Protein AF-A0A945CMH1-F1 (afdb_monomer_lite)

Sequence (160 aa):
MNIGMRMPVSRSTDMGKSWTYAASDFPPISGGQRLVLLRLREGPLLFVSFTDASVSEHPEGLNFLDADGREYRGYGLFAALSFDEGATWPLKKLITRGGTDQFTGGAWTGDFTMDRTHTEPKGYMAATQSPNGTIHLISSRLHYRFNLAWLQQPAPGSEE

Radius of gyration: 15.59 Å; chains: 1; bounding box: 34×54×39 Å

Structure (mmCIF, N/CA/C/O backbone):
data_AF-A0A945CMH1-F1
#
_entry.id   AF-A0A945CMH1-F1
#
loop_
_atom_site.group_PDB
_atom_site.id
_atom_site.type_symbol
_atom_site.label_atom_id
_atom_site.label_alt_id
_atom_site.label_comp_id
_atom_site.label_asym_id
_atom_site.label_entity_id
_atom_site.label_seq_id
_atom_site.pdbx_PDB_ins_code
_atom_site.Cartn_x
_atom_site.Cartn_y
_atom_site.Cartn_z
_atom_site.occupancy
_atom_site.B_iso_or_equiv
_atom_site.auth_seq_id
_atom_site.auth_comp_id
_atom_site.auth_asym_id
_atom_site.auth_atom_id
_atom_site.pdbx_PDB_model_num
ATOM 1 N N . MET A 1 1 ? 1.842 -10.230 -15.268 1.00 62.19 1 MET A N 1
ATOM 2 C CA . MET A 1 1 ? 0.618 -10.970 -15.649 1.00 62.19 1 MET A CA 1
ATOM 3 C C . MET A 1 1 ? -0.570 -10.083 -15.312 1.00 62.19 1 MET A C 1
ATOM 5 O O . MET A 1 1 ? -0.564 -9.510 -14.231 1.00 62.19 1 MET A O 1
ATOM 9 N N . ASN A 1 2 ? -1.521 -9.910 -16.228 1.00 84.06 2 ASN A N 1
ATOM 10 C CA . ASN A 1 2 ? -2.748 -9.137 -16.013 1.00 84.06 2 ASN A CA 1
ATOM 11 C C . ASN A 1 2 ? -3.935 -9.884 -16.640 1.00 84.06 2 ASN A C 1
ATOM 13 O O . ASN A 1 2 ? -3.726 -10.740 -17.500 1.00 84.06 2 ASN A O 1
ATOM 17 N N . ILE A 1 3 ? -5.152 -9.582 -16.194 1.00 87.06 3 ILE A N 1
ATOM 18 C CA . ILE A 1 3 ? -6.394 -10.063 -16.812 1.00 87.06 3 ILE A CA 1
ATOM 19 C C . ILE A 1 3 ? -7.140 -8.820 -17.280 1.00 87.06 3 ILE A C 1
ATOM 21 O O . ILE A 1 3 ? -7.604 -8.038 -16.454 1.00 87.06 3 ILE A O 1
ATOM 25 N N . GLY A 1 4 ? -7.185 -8.594 -18.595 1.00 88.50 4 GLY A N 1
ATOM 26 C CA . GLY A 1 4 ? -7.813 -7.400 -19.169 1.00 88.50 4 GLY A CA 1
ATOM 27 C C . GLY A 1 4 ? -7.203 -6.094 -18.650 1.00 88.50 4 GLY A C 1
ATOM 28 O O . GLY A 1 4 ? -7.942 -5.194 -18.269 1.00 88.50 4 GLY A O 1
ATOM 29 N N . MET A 1 5 ? -5.867 -6.016 -18.572 1.00 88.19 5 MET A N 1
ATOM 30 C CA . MET A 1 5 ? -5.116 -4.872 -18.023 1.00 88.19 5 MET A CA 1
ATOM 31 C C . MET A 1 5 ? -5.362 -4.587 -16.538 1.00 88.19 5 MET A C 1
ATOM 33 O O . MET A 1 5 ? -4.954 -3.542 -16.049 1.00 88.19 5 MET A O 1
ATOM 37 N N . ARG A 1 6 ? -5.965 -5.519 -15.795 1.00 92.19 6 ARG A N 1
ATOM 38 C CA . ARG A 1 6 ? -6.127 -5.416 -14.341 1.00 92.19 6 ARG A CA 1
ATOM 39 C C . ARG A 1 6 ? -5.273 -6.426 -13.602 1.00 92.19 6 ARG A C 1
ATOM 41 O O . ARG A 1 6 ? -4.880 -7.464 -14.149 1.00 92.19 6 ARG A O 1
ATOM 48 N N . MET A 1 7 ? -4.988 -6.128 -12.341 1.00 94.94 7 MET A N 1
ATOM 49 C CA . MET A 1 7 ? -4.273 -7.046 -11.472 1.00 94.94 7 MET A CA 1
ATOM 50 C C . MET A 1 7 ? -5.089 -8.334 -11.289 1.00 94.94 7 MET A C 1
ATOM 52 O O . MET A 1 7 ? -6.278 -8.259 -10.956 1.00 94.94 7 MET A O 1
ATOM 56 N N . PRO A 1 8 ? -4.482 -9.513 -11.511 1.00 95.06 8 PRO A N 1
ATOM 57 C CA . PRO A 1 8 ? -5.167 -10.780 -11.339 1.00 95.06 8 PRO A CA 1
ATOM 58 C C . PRO A 1 8 ? -5.361 -11.086 -9.854 1.00 95.06 8 PRO A C 1
ATOM 60 O O . PRO A 1 8 ? -4.431 -10.969 -9.056 1.00 95.06 8 PRO A O 1
ATOM 63 N N . VAL A 1 9 ? -6.548 -11.565 -9.506 1.00 94.31 9 VAL A N 1
ATOM 64 C CA . VAL A 1 9 ? -6.829 -12.222 -8.229 1.00 94.31 9 VAL A CA 1
ATOM 65 C C . VAL A 1 9 ? -6.940 -13.711 -8.489 1.00 94.31 9 VAL A C 1
ATOM 67 O O . VAL A 1 9 ? -7.651 -14.153 -9.390 1.00 94.31 9 VAL A O 1
ATOM 70 N N . SER A 1 10 ? -6.206 -14.478 -7.691 1.00 94.38 10 SER A N 1
ATOM 71 C CA . SER A 1 10 ? -6.265 -15.935 -7.685 1.00 94.38 10 SER A CA 1
ATOM 72 C C . SER A 1 10 ? -6.901 -16.365 -6.373 1.00 94.38 10 SER A C 1
ATOM 74 O O . SER A 1 10 ? -6.430 -15.973 -5.305 1.00 94.38 10 SER A O 1
ATOM 76 N N . ARG A 1 11 ? -7.961 -17.168 -6.441 1.00 94.62 11 ARG A N 1
ATOM 77 C CA . ARG A 1 11 ? -8.649 -17.705 -5.262 1.00 94.62 11 ARG A CA 1
ATOM 78 C C . ARG A 1 11 ? -8.596 -19.222 -5.270 1.00 94.62 11 ARG A C 1
ATOM 80 O O . ARG A 1 11 ? -8.884 -19.838 -6.290 1.00 94.62 11 ARG A O 1
ATOM 87 N N . SER A 1 12 ? -8.273 -19.798 -4.120 1.00 96.75 12 SER A N 1
ATOM 88 C CA . SER A 1 12 ? -8.348 -21.233 -3.873 1.00 96.75 12 SER A CA 1
ATOM 89 C C . SER A 1 12 ? -9.315 -21.506 -2.725 1.00 96.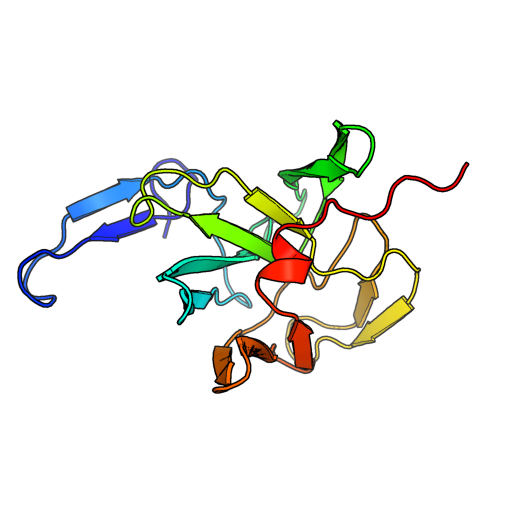75 12 SER A C 1
ATOM 91 O O . SER A 1 12 ? -9.360 -20.754 -1.749 1.00 96.75 12 SER A O 1
ATOM 93 N N . THR A 1 13 ? -10.085 -22.585 -2.843 1.00 96.38 13 THR A N 1
ATOM 94 C CA . THR A 1 13 ? -10.991 -23.089 -1.795 1.00 96.38 13 THR A CA 1
ATOM 95 C C . THR A 1 13 ? -10.555 -24.452 -1.256 1.00 96.38 13 THR A C 1
ATOM 97 O O . THR A 1 13 ? -11.270 -25.060 -0.466 1.00 96.38 13 THR A O 1
ATOM 100 N N . ASP A 1 14 ? -9.395 -24.950 -1.684 1.00 97.50 14 ASP A N 1
ATOM 101 C CA . ASP A 1 14 ? -8.895 -26.301 -1.408 1.00 97.50 14 ASP A CA 1
ATOM 102 C C . ASP A 1 14 ? -7.440 -26.295 -0.912 1.00 97.50 14 ASP A C 1
ATOM 104 O O . ASP A 1 14 ? -6.678 -27.236 -1.145 1.00 97.50 14 ASP A O 1
ATOM 108 N N . MET A 1 15 ? -7.069 -25.232 -0.188 1.00 95.88 15 MET A N 1
ATOM 109 C CA . MET A 1 15 ? -5.736 -25.025 0.394 1.00 95.88 15 MET A CA 1
ATOM 110 C C . MET A 1 15 ? -4.616 -24.941 -0.656 1.00 95.88 15 MET A C 1
ATOM 112 O O . MET A 1 15 ? -3.493 -25.383 -0.422 1.00 95.88 15 MET A O 1
ATOM 116 N N . GLY A 1 16 ? -4.917 -24.345 -1.810 1.00 97.06 16 GLY A N 1
ATOM 117 C CA . GLY A 1 16 ? -3.950 -24.026 -2.860 1.00 97.06 16 GLY A CA 1
ATOM 118 C C . GLY A 1 16 ? -3.729 -25.131 -3.891 1.00 97.06 16 GLY A C 1
ATOM 119 O O . GLY A 1 16 ? -2.784 -25.019 -4.672 1.00 97.06 16 GLY A O 1
ATOM 120 N N . LYS A 1 17 ? -4.567 -26.178 -3.918 1.00 97.75 17 LYS A N 1
ATOM 121 C CA . LYS A 1 17 ? -4.460 -27.263 -4.910 1.00 97.75 17 LYS A CA 1
ATOM 122 C C . LYS A 1 17 ? -5.005 -26.834 -6.270 1.00 97.75 17 LYS A C 1
ATOM 124 O O . LYS A 1 17 ? -4.407 -27.163 -7.291 1.00 97.75 17 LYS A O 1
ATOM 129 N N . SER A 1 18 ? -6.103 -26.085 -6.284 1.00 97.62 18 SER A N 1
ATOM 130 C CA . SER A 1 18 ? -6.693 -25.487 -7.478 1.00 97.62 18 SER A CA 1
ATOM 131 C C . SER A 1 18 ? -7.004 -24.007 -7.270 1.00 97.62 18 SER A C 1
ATOM 133 O O . SER A 1 18 ? -7.109 -23.517 -6.140 1.00 97.62 18 SER A O 1
ATOM 135 N N . TRP A 1 19 ? -7.107 -23.287 -8.388 1.00 97.75 19 TRP A N 1
ATOM 136 C CA . TRP A 1 19 ? -7.261 -21.839 -8.413 1.00 97.75 19 TRP A CA 1
ATOM 137 C C . TRP A 1 19 ? -8.279 -21.412 -9.466 1.00 97.75 19 TRP A C 1
ATOM 139 O O . TRP A 1 19 ? -8.264 -21.891 -10.599 1.00 97.75 19 TRP A O 1
ATOM 149 N N . THR A 1 20 ? -9.127 -20.460 -9.096 1.00 96.62 20 THR A N 1
ATOM 150 C CA . THR A 1 20 ? -9.935 -19.665 -10.025 1.00 96.62 20 THR A CA 1
ATOM 151 C C . THR A 1 20 ? -9.337 -18.272 -10.147 1.00 96.62 20 THR A C 1
ATOM 153 O O . THR A 1 20 ? -8.857 -17.723 -9.150 1.00 96.62 20 THR A O 1
ATOM 156 N N . TYR A 1 21 ? -9.408 -17.686 -11.338 1.00 95.38 21 TYR A N 1
ATOM 157 C CA . TYR A 1 21 ? -8.785 -16.403 -11.648 1.00 95.38 21 TYR A CA 1
ATOM 158 C C . TYR A 1 21 ? -9.830 -15.377 -12.073 1.00 95.38 21 TYR A C 1
ATOM 160 O O . TYR A 1 21 ? -10.735 -15.694 -12.843 1.00 95.38 21 TYR A O 1
ATOM 168 N N . ALA A 1 22 ? -9.678 -14.144 -11.602 1.00 95.06 22 ALA A N 1
ATOM 169 C CA . ALA A 1 22 ? -10.512 -13.016 -11.995 1.00 95.06 22 ALA A CA 1
ATOM 170 C C . ALA A 1 22 ? -9.687 -11.725 -12.044 1.00 95.06 22 ALA A C 1
ATOM 172 O O . ALA A 1 22 ? -8.626 -11.623 -11.427 1.00 95.06 22 ALA A O 1
ATOM 173 N N . ALA A 1 23 ? -10.180 -10.728 -12.775 1.00 95.31 23 ALA A N 1
ATOM 174 C CA . ALA A 1 23 ? -9.665 -9.369 -12.681 1.00 95.31 23 ALA A CA 1
ATOM 175 C C . ALA A 1 23 ? -10.120 -8.730 -11.357 1.00 95.31 23 ALA A C 1
ATOM 177 O O . ALA A 1 23 ? -11.293 -8.831 -11.006 1.00 95.31 23 ALA A O 1
ATOM 178 N N . SER A 1 24 ? -9.207 -8.069 -10.644 1.00 94.31 24 SER A N 1
ATOM 179 C CA . SER A 1 24 ? -9.556 -7.157 -9.541 1.00 94.31 24 SER A CA 1
ATOM 180 C C . SER A 1 24 ? -9.903 -5.760 -10.050 1.00 94.31 24 SER A C 1
ATOM 182 O O . SER A 1 24 ? -9.774 -5.488 -11.241 1.00 94.31 24 SER A O 1
ATOM 184 N N . ASP A 1 25 ? -10.248 -4.855 -9.135 1.00 92.00 25 ASP A N 1
ATOM 185 C CA . ASP A 1 25 ? -10.419 -3.425 -9.416 1.00 92.00 25 ASP A CA 1
ATOM 186 C C . ASP A 1 25 ? -9.092 -2.652 -9.503 1.00 92.00 25 ASP A C 1
ATOM 188 O O . ASP A 1 25 ? -9.095 -1.446 -9.749 1.00 92.00 25 ASP A O 1
ATOM 192 N N . PHE A 1 26 ? -7.953 -3.314 -9.276 1.00 95.94 26 PHE A N 1
ATOM 193 C CA . PHE A 1 26 ? -6.662 -2.646 -9.154 1.00 95.94 26 PHE A CA 1
ATOM 194 C C . PHE A 1 26 ? -5.827 -2.710 -10.437 1.00 95.94 26 PHE A C 1
ATOM 196 O O . PHE A 1 26 ? -5.866 -3.709 -11.167 1.00 95.94 26 PHE A O 1
ATOM 203 N N . PRO A 1 27 ? -5.014 -1.672 -10.689 1.00 95.06 27 PRO A N 1
ATOM 204 C CA . PRO A 1 27 ? -4.037 -1.673 -11.767 1.00 95.06 27 PRO A CA 1
ATOM 205 C C . PRO A 1 27 ? -2.965 -2.744 -11.516 1.00 95.06 27 PRO A C 1
ATOM 207 O O . PRO A 1 27 ? -2.672 -3.081 -10.365 1.00 95.06 27 PRO A O 1
ATOM 210 N N . PRO A 1 28 ? -2.375 -3.325 -12.572 1.00 94.44 28 PRO A N 1
ATOM 211 C CA . PRO A 1 28 ? -1.330 -4.322 -12.437 1.00 94.44 28 PRO A CA 1
ATOM 212 C C . PRO A 1 28 ? -0.034 -3.685 -11.925 1.00 94.44 28 PRO A C 1
ATOM 214 O O . PRO A 1 28 ? 0.229 -2.507 -12.137 1.00 94.44 28 PRO A O 1
ATOM 217 N N . ILE A 1 29 ? 0.816 -4.511 -11.320 1.00 94.75 29 ILE A N 1
ATOM 218 C CA . ILE A 1 29 ? 2.204 -4.158 -11.001 1.00 94.75 29 ILE A CA 1
ATOM 219 C C . ILE A 1 29 ? 3.170 -4.768 -12.026 1.00 94.75 29 ILE A C 1
ATOM 221 O O . ILE A 1 29 ? 2.837 -5.749 -12.705 1.00 94.75 29 ILE A O 1
ATOM 225 N N . SER A 1 30 ? 4.385 -4.226 -12.117 1.00 93.56 30 SER A N 1
ATOM 226 C CA . SER A 1 30 ? 5.457 -4.718 -12.999 1.00 93.56 30 SER A CA 1
ATOM 227 C C . SER A 1 30 ? 6.809 -4.860 -12.285 1.00 93.56 30 SER A C 1
ATOM 229 O O . SER A 1 30 ? 6.891 -4.870 -11.058 1.00 93.56 30 SER A O 1
ATOM 231 N N . GLY A 1 31 ? 7.896 -5.047 -13.043 1.00 92.50 31 GLY A N 1
ATOM 232 C CA . GLY A 1 31 ? 9.234 -5.254 -12.484 1.00 92.50 31 GLY A CA 1
ATOM 233 C C . GLY A 1 31 ? 9.664 -4.115 -11.553 1.00 92.50 31 GLY A C 1
ATOM 234 O O . GLY A 1 31 ? 9.495 -2.943 -11.869 1.00 92.50 31 GLY A O 1
ATOM 235 N N . GLY A 1 32 ? 10.219 -4.441 -10.387 1.00 92.88 32 GLY A N 1
ATOM 236 C CA . GLY A 1 32 ? 10.529 -3.427 -9.369 1.00 92.88 32 GLY A CA 1
ATOM 237 C C . GLY A 1 32 ? 9.406 -3.195 -8.355 1.00 92.88 32 GLY A C 1
ATOM 238 O O . GLY A 1 32 ? 9.602 -2.410 -7.435 1.00 92.88 32 GLY A O 1
ATOM 239 N N . GLN A 1 33 ? 8.258 -3.866 -8.490 1.00 96.44 33 GLN A N 1
ATOM 240 C CA . GLN A 1 33 ? 7.126 -3.745 -7.573 1.00 96.44 33 GLN A CA 1
ATOM 241 C C . GLN A 1 33 ? 6.743 -5.101 -6.978 1.00 96.44 33 GLN A C 1
ATOM 243 O O . GLN A 1 33 ? 6.678 -6.116 -7.672 1.00 96.44 33 GLN A O 1
ATOM 248 N N . ARG A 1 34 ? 6.433 -5.106 -5.682 1.00 96.69 34 ARG A N 1
ATOM 249 C CA . ARG A 1 34 ? 5.775 -6.219 -4.991 1.00 96.69 34 ARG A CA 1
ATOM 250 C C . ARG A 1 34 ? 4.745 -5.655 -4.027 1.00 96.69 34 ARG A C 1
ATOM 252 O O . ARG A 1 34 ? 5.099 -4.851 -3.175 1.00 96.69 34 ARG A O 1
ATOM 259 N N . LEU A 1 35 ? 3.507 -6.116 -4.160 1.00 97.62 35 LEU A N 1
ATOM 260 C CA . LEU A 1 35 ? 2.390 -5.761 -3.286 1.00 97.62 35 LEU A CA 1
ATOM 261 C C . LEU A 1 35 ? 2.402 -6.539 -1.962 1.00 97.62 35 LEU A C 1
ATOM 263 O O . LEU A 1 35 ? 3.094 -7.552 -1.820 1.00 97.62 35 LEU A O 1
ATOM 267 N N . VAL A 1 36 ? 1.561 -6.104 -1.028 1.00 98.44 36 VAL A N 1
ATOM 268 C CA . VAL A 1 36 ? 1.219 -6.823 0.206 1.00 98.44 36 VAL A CA 1
ATOM 269 C C . VAL A 1 36 ? -0.291 -7.045 0.250 1.00 98.44 36 VAL A C 1
ATOM 271 O O . VAL A 1 36 ? -1.061 -6.124 -0.002 1.00 98.44 36 VAL A O 1
ATOM 274 N N . LEU A 1 37 ? -0.710 -8.252 0.630 1.00 98.12 37 LEU A N 1
ATOM 275 C CA . LEU A 1 37 ? -2.071 -8.551 1.073 1.00 98.12 37 LEU A CA 1
ATOM 276 C C . LEU A 1 37 ? -1.981 -9.198 2.460 1.00 98.12 37 LEU A C 1
ATOM 278 O O . LEU A 1 37 ? -1.276 -10.193 2.628 1.00 98.12 37 LEU A O 1
ATOM 282 N N . LEU A 1 38 ? -2.654 -8.623 3.453 1.00 98.25 38 LEU A N 1
ATOM 283 C CA . LEU A 1 38 ? -2.567 -9.031 4.855 1.00 98.25 38 LEU A CA 1
ATOM 284 C C . LEU A 1 38 ? -3.954 -8.988 5.499 1.00 98.25 38 LEU A C 1
ATOM 286 O O . LEU A 1 38 ? -4.652 -7.988 5.376 1.00 98.25 38 LEU A O 1
ATOM 290 N N . ARG A 1 39 ? -4.343 -10.029 6.244 1.00 98.50 39 ARG A N 1
ATOM 291 C CA . ARG A 1 39 ? -5.486 -9.928 7.163 1.00 98.50 39 ARG A CA 1
ATOM 292 C C . ARG A 1 39 ? -5.048 -9.199 8.427 1.00 98.50 39 ARG A C 1
ATOM 294 O O . ARG A 1 39 ? -4.143 -9.668 9.118 1.00 98.50 39 ARG A O 1
ATOM 301 N N . LEU A 1 40 ? -5.695 -8.079 8.719 1.00 98.69 40 LEU A N 1
ATOM 302 C CA . LEU A 1 40 ? -5.495 -7.350 9.964 1.00 98.69 40 LEU A CA 1
ATOM 303 C C . LEU A 1 40 ? -6.152 -8.102 11.126 1.00 98.69 40 LEU A C 1
ATOM 305 O O . LEU A 1 40 ? -7.167 -8.779 10.955 1.00 98.69 40 LEU A O 1
ATOM 309 N N . ARG A 1 41 ? -5.583 -7.974 12.324 1.00 98.25 41 ARG A N 1
ATOM 310 C CA . ARG A 1 41 ? -6.080 -8.607 13.558 1.00 98.25 41 ARG A CA 1
ATOM 311 C C . ARG A 1 41 ? -7.487 -8.144 13.919 1.00 98.25 41 ARG A C 1
ATOM 313 O O . ARG A 1 41 ? -8.228 -8.885 14.552 1.00 98.25 41 ARG A O 1
ATOM 320 N N . GLU A 1 42 ? -7.843 -6.938 13.502 1.00 98.25 42 GLU A N 1
ATOM 321 C CA . GLU A 1 42 ? -9.163 -6.336 13.649 1.00 98.25 42 GLU A CA 1
ATOM 322 C C . GLU A 1 42 ? -10.208 -6.957 12.703 1.00 98.25 42 GLU A C 1
ATOM 324 O O . GLU A 1 42 ? -11.397 -6.704 12.874 1.00 98.25 42 GLU A O 1
ATOM 329 N N . GLY A 1 43 ? -9.791 -7.764 11.716 1.00 98.38 43 GLY A N 1
ATOM 330 C CA . GLY A 1 43 ? -10.674 -8.475 10.783 1.00 98.38 43 GLY A CA 1
ATOM 331 C C . GLY A 1 43 ? -10.460 -8.155 9.294 1.00 98.38 43 GLY A C 1
ATOM 332 O O . GLY A 1 43 ? -10.337 -9.108 8.516 1.00 98.38 43 GLY A O 1
ATOM 333 N N . PRO A 1 44 ? -10.398 -6.871 8.878 1.00 98.56 44 PRO A N 1
ATOM 334 C CA . PRO A 1 44 ? -10.334 -6.479 7.468 1.00 98.56 44 PRO A CA 1
ATOM 335 C C . PRO A 1 44 ? -9.100 -7.003 6.729 1.00 98.56 44 PRO A C 1
ATOM 337 O O . PRO A 1 44 ? -8.038 -7.220 7.321 1.00 98.56 44 PRO A O 1
ATOM 340 N N . LEU A 1 45 ? -9.210 -7.130 5.408 1.00 98.56 45 LEU A N 1
ATOM 341 C CA . LEU A 1 45 ? -8.051 -7.307 4.539 1.00 98.56 45 LEU A CA 1
ATOM 342 C C . LEU A 1 45 ? -7.435 -5.945 4.216 1.00 98.56 45 LEU A C 1
ATOM 344 O O . LEU A 1 45 ? -8.122 -5.026 3.776 1.00 98.56 45 LEU A O 1
ATOM 348 N N . LEU A 1 46 ? -6.124 -5.847 4.398 1.00 98.75 46 LEU A N 1
ATOM 349 C CA . LEU A 1 46 ? -5.285 -4.756 3.934 1.00 98.75 46 LEU A CA 1
ATOM 350 C C . LEU A 1 46 ? -4.587 -5.171 2.645 1.00 98.75 46 LEU A C 1
ATOM 352 O O . LEU A 1 46 ? -3.847 -6.156 2.622 1.00 98.75 46 LEU A O 1
ATOM 356 N N . PHE A 1 47 ? -4.752 -4.363 1.609 1.00 98.50 47 PHE A N 1
ATOM 357 C CA . PHE A 1 47 ? -3.992 -4.442 0.374 1.00 98.50 47 PHE A CA 1
ATOM 358 C C . PHE A 1 47 ? -3.106 -3.207 0.243 1.00 98.50 47 PHE A C 1
ATOM 360 O O . PHE A 1 47 ? -3.593 -2.092 0.387 1.00 98.50 47 PHE A O 1
ATOM 367 N N . VAL A 1 48 ? -1.815 -3.387 -0.016 1.00 98.62 48 VAL A N 1
ATOM 368 C CA . VAL A 1 48 ? -0.870 -2.289 -0.255 1.00 98.62 48 VAL A CA 1
ATOM 369 C C . VAL A 1 48 ? -0.192 -2.518 -1.594 1.00 98.62 48 VAL A C 1
ATOM 371 O O . VAL A 1 48 ? 0.410 -3.572 -1.813 1.00 98.62 48 VAL A O 1
ATOM 374 N N . SER A 1 49 ? -0.299 -1.547 -2.492 1.00 98.25 49 SER A N 1
ATOM 375 C CA . SER A 1 49 ? 0.187 -1.651 -3.867 1.00 98.25 49 SER A CA 1
ATOM 376 C C . SER A 1 49 ? 0.531 -0.270 -4.425 1.00 98.25 49 SER A C 1
ATOM 378 O O . SER A 1 49 ? 0.570 0.714 -3.691 1.00 98.25 49 SER A O 1
ATOM 380 N N . PHE A 1 50 ? 0.794 -0.208 -5.723 1.00 97.88 50 PHE A N 1
ATOM 381 C CA . PHE A 1 50 ? 1.112 1.003 -6.462 1.00 97.88 50 PHE A CA 1
ATOM 382 C C . PHE A 1 50 ? -0.019 1.326 -7.434 1.00 97.88 50 PHE A C 1
ATOM 384 O O . PHE A 1 50 ? -0.645 0.409 -7.973 1.00 97.88 50 PHE A O 1
ATOM 391 N N . THR A 1 51 ? -0.294 2.610 -7.645 1.00 97.44 51 THR A N 1
ATOM 392 C CA . THR A 1 51 ? -1.354 3.080 -8.555 1.00 97.44 51 THR A CA 1
ATOM 393 C C . THR A 1 51 ? -1.101 2.728 -10.017 1.00 97.44 51 THR A C 1
ATOM 395 O O . THR A 1 51 ? -2.024 2.786 -10.815 1.00 97.44 51 THR A O 1
ATOM 398 N N . ASP A 1 52 ? 0.129 2.362 -10.372 1.00 95.69 52 ASP A N 1
ATOM 399 C CA . ASP A 1 52 ? 0.544 2.134 -11.749 1.00 95.69 52 ASP A CA 1
ATOM 400 C C . ASP A 1 52 ? 1.633 1.066 -11.819 1.00 95.69 52 ASP A C 1
ATOM 402 O O . ASP A 1 52 ? 2.415 0.873 -10.880 1.00 95.69 52 ASP A O 1
ATOM 406 N N . ALA A 1 53 ? 1.734 0.411 -12.973 1.00 91.56 53 ALA A N 1
ATOM 407 C CA . ALA A 1 53 ? 2.882 -0.415 -13.303 1.00 91.56 53 ALA A CA 1
ATOM 408 C C . ALA A 1 53 ? 4.134 0.473 -13.428 1.00 91.56 53 ALA A C 1
ATOM 410 O O . ALA A 1 53 ? 4.132 1.463 -14.154 1.00 91.56 53 ALA A O 1
ATOM 411 N N . SER A 1 54 ? 5.228 0.096 -12.769 1.00 87.75 54 SER A N 1
ATOM 412 C CA . SER A 1 54 ? 6.514 0.816 -12.785 1.00 87.75 54 SER A CA 1
ATOM 413 C C . SER A 1 54 ? 7.128 1.065 -14.169 1.00 87.75 54 SER A C 1
ATOM 415 O O . SER A 1 54 ? 8.033 1.888 -14.278 1.00 87.75 54 SER A O 1
ATOM 417 N N . VAL A 1 55 ? 6.703 0.321 -15.192 1.00 82.69 55 VAL A N 1
ATOM 418 C CA . VAL A 1 55 ? 7.145 0.490 -16.588 1.00 82.69 55 VAL A CA 1
ATOM 419 C C . VAL A 1 55 ? 6.254 1.447 -17.384 1.00 82.69 55 VAL A C 1
ATOM 421 O O . VAL A 1 55 ? 6.494 1.632 -18.572 1.00 82.69 55 VAL A O 1
ATOM 424 N N . SER A 1 56 ? 5.213 2.014 -16.770 1.00 84.25 56 SER A N 1
ATOM 425 C CA . SER A 1 56 ? 4.349 2.982 -17.438 1.00 84.25 56 SER A CA 1
ATOM 426 C C . SER A 1 56 ? 5.102 4.290 -17.670 1.00 84.25 56 SER A C 1
ATOM 428 O O . SER A 1 56 ? 5.557 4.925 -16.720 1.00 84.25 56 SER A O 1
ATOM 430 N N . GLU A 1 57 ? 5.207 4.706 -18.931 1.00 81.81 57 GLU A N 1
ATOM 431 C CA . GLU A 1 57 ? 5.738 6.024 -19.306 1.00 81.81 57 GLU A CA 1
ATOM 432 C C . GLU A 1 57 ? 4.752 7.154 -18.960 1.00 81.81 57 GLU A C 1
ATOM 434 O O . GLU A 1 57 ? 5.147 8.308 -18.785 1.00 81.81 57 GLU A O 1
ATOM 439 N N . HIS A 1 58 ? 3.467 6.814 -18.825 1.00 88.06 58 HIS A N 1
ATOM 440 C CA . HIS A 1 58 ? 2.372 7.732 -18.533 1.00 88.06 58 HIS A CA 1
ATOM 441 C C . HIS A 1 58 ? 1.519 7.156 -17.392 1.00 88.06 58 HIS A C 1
ATOM 443 O O . HIS A 1 58 ? 0.543 6.453 -17.657 1.00 88.06 58 HIS A O 1
ATOM 449 N N . PRO A 1 59 ? 1.906 7.367 -16.120 1.00 91.19 59 PRO A N 1
ATOM 450 C CA . PRO A 1 59 ? 1.120 6.889 -14.987 1.00 91.19 59 PRO A CA 1
ATOM 451 C C . PRO A 1 59 ? -0.258 7.568 -14.969 1.00 91.19 59 PRO A C 1
ATOM 453 O O . PRO A 1 59 ? -0.356 8.792 -15.037 1.00 91.19 59 PRO A O 1
ATOM 456 N N . GLU A 1 60 ? -1.321 6.771 -14.882 1.00 93.69 60 GLU A N 1
ATOM 457 C CA . GLU A 1 60 ? -2.710 7.236 -14.825 1.00 93.69 60 GLU A CA 1
ATOM 458 C C . GLU A 1 60 ? -3.141 7.580 -13.397 1.00 93.69 60 GLU A C 1
ATOM 460 O O . GLU A 1 60 ? -4.077 8.364 -13.212 1.00 93.69 60 GLU A O 1
ATOM 465 N N . GLY A 1 61 ? -2.488 6.998 -12.387 1.00 96.25 61 GLY A N 1
ATOM 466 C CA . GLY A 1 61 ? -2.845 7.169 -10.984 1.00 96.25 61 GLY A CA 1
ATOM 467 C C . GLY A 1 61 ? -4.219 6.586 -10.629 1.00 96.25 61 GLY A C 1
ATOM 468 O O . GLY A 1 61 ? -4.940 6.035 -11.460 1.00 96.25 61 GLY A O 1
ATOM 469 N N . LEU A 1 62 ? -4.638 6.765 -9.377 1.00 96.25 62 LEU A N 1
ATOM 470 C CA . LEU A 1 62 ? -5.986 6.416 -8.906 1.00 96.25 62 LEU A CA 1
ATOM 471 C C . LEU A 1 62 ? -6.695 7.636 -8.316 1.0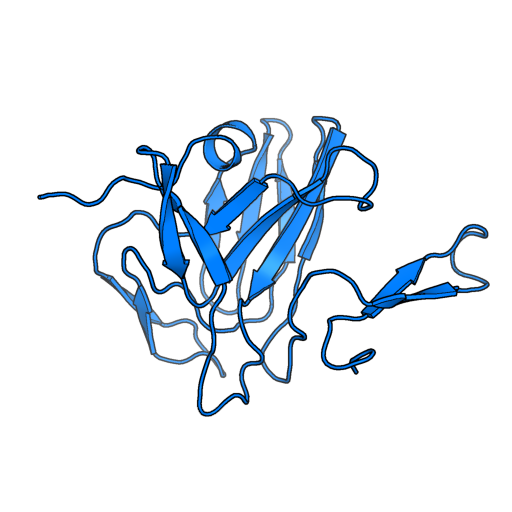0 96.25 62 LEU A C 1
ATOM 473 O O . LEU A 1 62 ? -6.049 8.541 -7.791 1.00 96.25 62 LEU A O 1
ATOM 477 N N . ASN A 1 63 ? -8.028 7.654 -8.387 1.00 95.06 63 ASN A N 1
ATOM 478 C CA . ASN A 1 63 ? -8.825 8.647 -7.669 1.00 95.06 63 ASN A CA 1
ATOM 479 C C . ASN A 1 63 ? -8.900 8.285 -6.180 1.00 95.06 63 ASN A C 1
ATOM 481 O O . ASN A 1 63 ? -9.169 7.136 -5.814 1.00 95.06 63 ASN A O 1
ATOM 485 N N . PHE A 1 64 ? -8.698 9.291 -5.338 1.00 93.75 64 PHE A N 1
ATOM 486 C CA . PHE A 1 64 ? -8.832 9.240 -3.886 1.00 93.75 64 PHE A CA 1
ATOM 487 C C . PHE A 1 64 ? -9.769 10.353 -3.422 1.00 93.75 64 PHE A C 1
ATOM 489 O O . PHE A 1 64 ? -9.981 11.322 -4.147 1.00 93.75 64 PHE A O 1
ATOM 496 N N . LEU A 1 65 ? -10.307 10.217 -2.211 1.00 89.75 65 LEU A N 1
ATOM 497 C CA . LEU A 1 65 ? -11.116 11.248 -1.565 1.00 89.75 65 LEU A CA 1
ATOM 498 C C . LEU A 1 65 ? -10.310 11.909 -0.448 1.00 89.75 65 LEU A C 1
ATOM 500 O O . LEU A 1 65 ? -9.664 11.222 0.352 1.00 89.75 65 LEU A O 1
ATOM 504 N N . ASP A 1 66 ? -10.348 13.236 -0.398 1.00 87.25 66 ASP A N 1
ATOM 505 C CA . ASP A 1 66 ? -9.825 14.001 0.731 1.00 87.25 66 ASP A CA 1
ATOM 506 C C . ASP A 1 66 ? -10.857 14.144 1.867 1.00 87.25 66 ASP A C 1
ATOM 508 O O . ASP A 1 66 ? -11.957 13.587 1.817 1.00 87.25 66 ASP A O 1
ATOM 512 N N . ALA A 1 67 ? -10.478 14.859 2.930 1.00 85.25 67 ALA A N 1
ATOM 513 C CA . ALA A 1 67 ? -11.336 15.124 4.087 1.00 85.25 67 ALA A CA 1
ATOM 514 C C . ALA A 1 67 ? -12.633 15.875 3.762 1.00 85.25 67 ALA A C 1
ATOM 516 O O . ALA A 1 67 ? -13.618 15.693 4.478 1.00 85.25 67 ALA A O 1
ATOM 517 N N . ASP A 1 68 ? -12.652 16.649 2.679 1.00 86.81 68 ASP A N 1
ATOM 518 C CA . ASP A 1 68 ? -13.816 17.415 2.235 1.00 86.81 68 ASP A CA 1
ATOM 519 C C . ASP A 1 68 ? -14.676 16.623 1.233 1.00 86.81 68 ASP A C 1
ATOM 521 O O . ASP A 1 68 ? -15.663 17.136 0.703 1.00 86.81 68 ASP A O 1
ATOM 525 N N . GLY A 1 69 ? -14.308 15.367 0.955 1.00 86.31 69 GLY A N 1
ATOM 526 C CA . GLY A 1 69 ? -14.967 14.521 -0.034 1.00 86.31 69 GLY A CA 1
ATOM 527 C C . GLY A 1 69 ? -14.661 14.924 -1.476 1.00 86.31 69 GLY A C 1
ATOM 528 O O . GLY A 1 69 ? -15.362 14.479 -2.387 1.00 86.31 69 GLY A O 1
ATOM 529 N N . ARG A 1 70 ? -13.637 15.753 -1.712 1.00 90.25 70 ARG A N 1
ATOM 530 C CA . ARG A 1 70 ? -13.204 16.099 -3.067 1.00 90.25 70 ARG A CA 1
ATOM 531 C C . ARG A 1 70 ? -12.333 14.983 -3.622 1.00 90.25 70 ARG A C 1
ATOM 533 O O . ARG A 1 70 ? -11.435 14.467 -2.951 1.00 90.25 70 ARG A O 1
ATOM 540 N N . GLU A 1 71 ? -12.596 14.624 -4.873 1.00 92.12 71 GLU A N 1
ATOM 541 C CA . GLU A 1 71 ? -11.735 13.697 -5.592 1.00 92.12 71 GLU A CA 1
ATOM 542 C C . GLU A 1 71 ? -10.418 14.370 -5.970 1.00 92.12 71 GLU A C 1
ATOM 544 O O . GLU A 1 71 ? -10.389 15.490 -6.485 1.00 92.12 71 GLU A O 1
ATOM 549 N N . TYR A 1 72 ? -9.319 13.653 -5.769 1.00 93.38 72 TYR A N 1
ATOM 550 C CA . TYR A 1 72 ? -8.017 14.038 -6.286 1.00 93.38 72 TYR A CA 1
ATOM 551 C C . TYR A 1 72 ? -7.298 12.830 -6.879 1.00 93.38 72 TYR A C 1
ATOM 553 O O . TYR A 1 72 ? -7.508 11.683 -6.474 1.00 93.38 72 TYR A O 1
ATOM 561 N N . ARG A 1 73 ? -6.438 13.097 -7.865 1.00 96.12 73 ARG A N 1
ATOM 562 C CA . ARG A 1 73 ? -5.617 12.068 -8.497 1.00 96.12 73 ARG A CA 1
ATOM 563 C C . ARG A 1 73 ? -4.342 11.852 -7.688 1.00 96.12 73 ARG A C 1
ATOM 565 O O . ARG A 1 73 ? -3.632 12.810 -7.391 1.00 96.12 73 ARG A O 1
ATOM 572 N N . GLY A 1 74 ? -4.078 10.600 -7.335 1.00 96.12 74 GLY A N 1
ATOM 573 C CA . GLY A 1 74 ? -2.905 10.182 -6.579 1.00 96.12 74 GLY A CA 1
ATOM 574 C C . GLY A 1 74 ? -2.049 9.169 -7.328 1.00 96.12 74 GLY A C 1
ATOM 575 O O . GLY A 1 74 ? -2.581 8.377 -8.106 1.00 96.12 74 GLY A O 1
ATOM 576 N N . TYR A 1 75 ? -0.750 9.162 -7.038 1.00 97.12 75 TYR A N 1
ATOM 577 C CA . TYR A 1 75 ? 0.260 8.352 -7.713 1.00 97.12 75 TYR A CA 1
ATOM 578 C C . TYR A 1 75 ? 1.198 7.675 -6.706 1.00 97.12 75 TYR A C 1
ATOM 580 O O . TYR A 1 75 ? 1.644 8.304 -5.747 1.00 97.12 75 TYR A O 1
ATOM 588 N N . GLY A 1 76 ? 1.547 6.413 -6.956 1.00 97.25 76 GLY A N 1
ATOM 589 C CA . GLY A 1 76 ? 2.513 5.640 -6.172 1.00 97.25 76 GLY A CA 1
ATOM 590 C C . GLY A 1 76 ? 1.880 4.691 -5.151 1.00 97.25 76 GLY A C 1
ATOM 591 O O . GLY A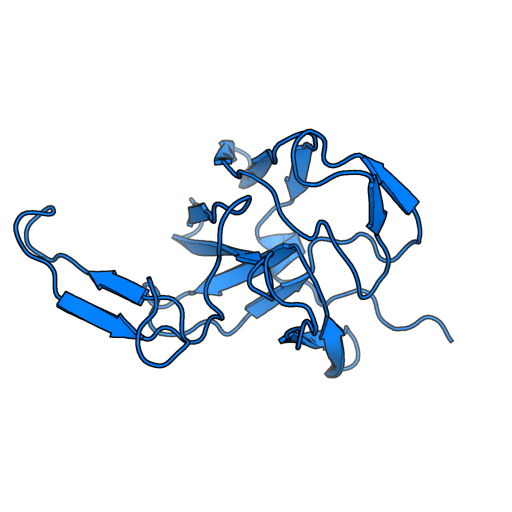 1 76 ? 0.803 4.135 -5.363 1.00 97.25 76 GLY A O 1
ATOM 592 N N . LEU A 1 77 ? 2.595 4.438 -4.059 1.00 98.00 77 LEU A N 1
ATOM 593 C CA . LEU A 1 77 ? 2.186 3.617 -2.925 1.00 98.00 77 LEU A CA 1
ATOM 594 C C . LEU A 1 77 ? 0.844 4.051 -2.300 1.00 98.00 77 LEU A C 1
ATOM 596 O O . LEU A 1 77 ? 0.702 5.161 -1.770 1.00 98.00 77 LEU A O 1
ATOM 600 N N . PHE A 1 78 ? -0.108 3.123 -2.260 1.00 98.12 78 PHE A N 1
ATOM 601 C CA . PHE A 1 78 ? -1.403 3.282 -1.603 1.00 98.12 78 PHE A CA 1
ATOM 602 C C . PHE A 1 78 ? -1.784 2.034 -0.800 1.00 98.12 78 PHE A C 1
ATOM 604 O O . PHE A 1 78 ? -1.295 0.931 -1.054 1.00 98.12 78 PHE A O 1
ATOM 611 N N . ALA A 1 79 ? -2.702 2.209 0.148 1.00 98.25 79 ALA A N 1
ATOM 612 C CA . ALA A 1 79 ? -3.384 1.129 0.844 1.00 98.25 79 ALA A CA 1
ATOM 613 C C . ALA A 1 79 ? -4.878 1.117 0.509 1.00 98.25 79 ALA A C 1
ATOM 615 O O . ALA A 1 79 ? -5.492 2.169 0.334 1.00 98.25 79 ALA A O 1
ATOM 616 N N . ALA A 1 80 ? -5.470 -0.072 0.470 1.00 98.12 80 ALA A N 1
ATOM 617 C CA . ALA A 1 80 ? -6.902 -0.288 0.371 1.00 98.12 80 ALA A CA 1
ATOM 618 C C . ALA A 1 80 ? -7.377 -1.287 1.429 1.00 98.12 80 ALA A C 1
ATOM 620 O O . ALA A 1 80 ? -6.652 -2.219 1.787 1.00 98.12 80 ALA A O 1
ATOM 621 N N . LEU A 1 81 ? -8.600 -1.093 1.918 1.00 98.31 81 LEU A N 1
ATOM 622 C CA . LEU A 1 81 ? -9.229 -1.970 2.903 1.00 98.31 81 LEU A CA 1
ATOM 623 C C . LEU A 1 81 ? -10.460 -2.646 2.315 1.00 98.31 81 LEU A C 1
ATOM 625 O O . LEU A 1 81 ? -11.284 -1.985 1.682 1.00 98.31 81 LEU A O 1
ATOM 629 N N . SER A 1 82 ? -10.589 -3.940 2.588 1.00 98.31 82 SER A N 1
ATOM 630 C CA . SER A 1 82 ? -11.793 -4.723 2.325 1.00 98.31 82 SER A CA 1
ATOM 631 C C . SER A 1 82 ? -12.334 -5.304 3.628 1.00 98.31 82 SER A C 1
ATOM 633 O O . SER A 1 82 ? -11.587 -5.847 4.447 1.00 98.31 82 SER A O 1
ATOM 635 N N . PHE A 1 83 ? -13.649 -5.195 3.802 1.00 98.31 83 PHE A N 1
ATOM 636 C CA . PHE A 1 83 ? -14.392 -5.702 4.961 1.00 98.31 83 PHE A CA 1
ATOM 637 C C . PHE A 1 83 ? -15.224 -6.949 4.621 1.00 98.31 83 PHE A C 1
ATOM 639 O O . PHE A 1 83 ? -15.910 -7.488 5.483 1.00 98.31 83 PHE A O 1
ATOM 646 N N .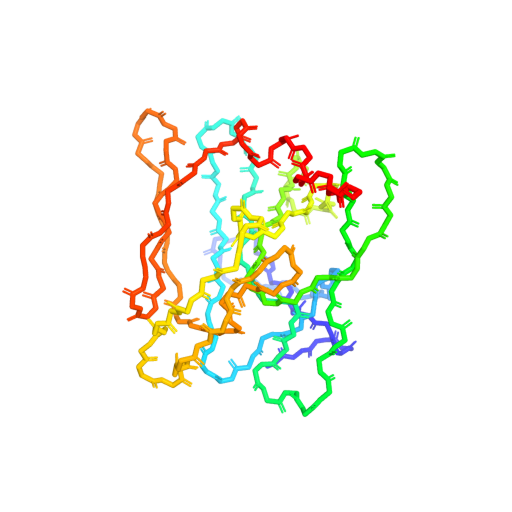 ASP A 1 84 ? -15.161 -7.401 3.370 1.00 97.44 84 ASP A N 1
ATOM 647 C CA . ASP A 1 84 ? -15.996 -8.445 2.776 1.00 97.44 84 ASP A CA 1
ATOM 648 C C . ASP A 1 84 ? -15.145 -9.473 2.014 1.00 97.44 84 ASP A C 1
ATOM 650 O O . ASP A 1 84 ? -15.485 -9.923 0.921 1.00 97.44 84 ASP A O 1
ATOM 654 N N . GLU A 1 85 ? -14.014 -9.858 2.613 1.00 95.81 85 GLU A N 1
ATOM 655 C CA . GLU A 1 85 ? -13.146 -10.934 2.114 1.00 95.81 85 GLU A CA 1
ATOM 656 C C . GLU A 1 85 ? -12.557 -10.676 0.713 1.00 95.81 85 GLU A C 1
ATOM 658 O O . GLU A 1 85 ? -12.243 -11.603 -0.035 1.00 95.81 85 GLU A O 1
ATOM 663 N N . GLY A 1 86 ? -12.353 -9.402 0.373 1.00 95.06 86 GLY A N 1
ATOM 664 C CA . GLY A 1 86 ? -11.749 -8.958 -0.881 1.00 95.06 86 GLY A CA 1
ATOM 665 C C . GLY A 1 86 ? -12.745 -8.766 -2.022 1.00 95.06 86 GLY A C 1
ATOM 666 O O . GLY A 1 86 ? -12.299 -8.551 -3.151 1.00 95.06 86 GLY A O 1
ATOM 667 N N . ALA A 1 87 ? -14.055 -8.846 -1.754 1.00 94.06 87 ALA A N 1
ATOM 668 C CA . ALA A 1 87 ? -15.089 -8.628 -2.763 1.00 94.06 87 ALA A CA 1
ATOM 669 C C . ALA A 1 87 ? -15.200 -7.149 -3.164 1.00 94.06 87 ALA A C 1
ATOM 671 O O . ALA A 1 87 ? -15.323 -6.857 -4.352 1.00 94.06 87 ALA A O 1
ATOM 672 N N . THR A 1 88 ? -15.102 -6.223 -2.206 1.00 96.56 88 THR A N 1
ATOM 673 C CA . THR A 1 88 ? -15.070 -4.776 -2.454 1.00 96.56 88 THR A CA 1
ATOM 674 C C . THR A 1 88 ? -13.966 -4.078 -1.659 1.00 96.56 88 THR A C 1
ATOM 676 O O . THR A 1 88 ? -13.483 -4.567 -0.637 1.00 96.56 88 THR A O 1
ATOM 679 N N . TRP A 1 89 ? -13.557 -2.900 -2.144 1.00 96.62 89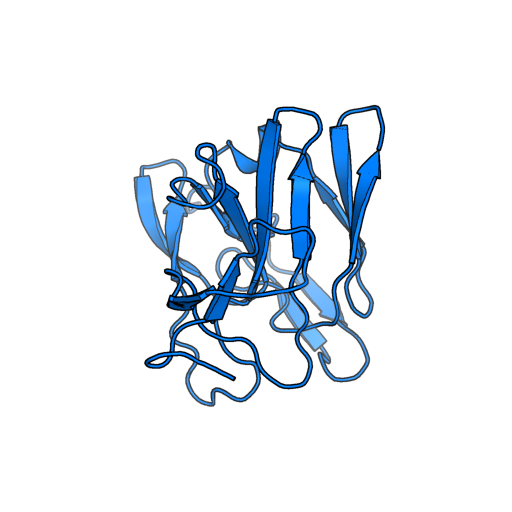 TRP A N 1
ATOM 680 C CA . TRP A 1 89 ? -12.468 -2.094 -1.578 1.00 96.62 89 TRP A CA 1
ATOM 681 C C . TRP A 1 89 ? -12.915 -0.639 -1.356 1.00 96.62 89 TRP A C 1
ATOM 683 O O . TRP A 1 89 ? -12.500 0.255 -2.113 1.00 96.62 89 TRP A O 1
ATOM 693 N N . PRO A 1 90 ? -13.806 -0.395 -0.372 1.00 94.88 90 PRO A N 1
ATOM 694 C CA . PRO A 1 90 ? -14.463 0.900 -0.179 1.00 94.88 90 PRO A CA 1
ATOM 695 C C . PRO A 1 90 ? -13.527 2.008 0.312 1.00 94.88 90 PRO A C 1
ATOM 697 O O . PRO A 1 90 ? -13.804 3.178 0.073 1.00 94.88 90 PRO A O 1
ATOM 700 N N . LEU A 1 91 ? -12.418 1.665 0.974 1.00 94.88 91 LEU A N 1
ATOM 701 C CA . LEU A 1 91 ? -11.441 2.644 1.451 1.00 94.88 91 LEU A CA 1
ATOM 702 C C . LEU A 1 91 ? -10.127 2.474 0.700 1.00 94.88 91 LEU A C 1
ATOM 704 O O . LEU A 1 91 ? -9.574 1.374 0.667 1.00 94.88 91 LEU A O 1
ATOM 708 N N . LYS A 1 92 ? -9.629 3.572 0.129 1.00 95.44 92 LYS A N 1
ATOM 709 C CA . LYS A 1 92 ? -8.320 3.679 -0.521 1.00 95.44 92 LYS A CA 1
ATOM 710 C C . LYS A 1 92 ? -7.640 4.948 -0.015 1.00 95.44 92 LYS A C 1
ATOM 712 O O . LYS A 1 92 ? -8.276 5.998 0.028 1.00 95.44 92 LYS A O 1
ATOM 717 N N . LYS A 1 93 ? -6.367 4.862 0.367 1.00 95.50 93 LYS A N 1
ATOM 718 C CA . LYS A 1 93 ? -5.597 5.979 0.928 1.00 95.50 93 LYS A CA 1
ATOM 719 C C . LYS A 1 93 ? -4.157 5.955 0.421 1.00 95.50 93 LYS A C 1
ATOM 721 O O . LYS A 1 93 ? -3.501 4.916 0.497 1.00 95.50 93 LYS A O 1
ATOM 726 N N . LEU A 1 94 ? -3.657 7.090 -0.070 1.00 96.00 94 LEU A N 1
ATOM 727 C CA . LEU A 1 94 ? -2.229 7.262 -0.364 1.00 96.00 94 LEU A CA 1
ATOM 728 C C . LEU A 1 94 ? -1.402 7.221 0.924 1.00 96.00 94 LEU A C 1
ATOM 730 O O . LEU A 1 94 ? -1.792 7.787 1.947 1.00 96.00 94 LEU A O 1
ATOM 734 N N . ILE A 1 95 ? -0.225 6.600 0.864 1.00 95.69 95 ILE A N 1
ATOM 735 C CA . ILE A 1 95 ? 0.700 6.540 2.003 1.00 95.69 95 ILE A CA 1
ATOM 736 C C . ILE A 1 95 ? 1.613 7.770 1.993 1.00 95.69 95 ILE A C 1
ATOM 738 O O . ILE A 1 95 ? 2.768 7.705 1.582 1.00 95.69 95 ILE A O 1
ATOM 742 N N . THR A 1 96 ? 1.062 8.905 2.428 1.00 92.06 96 THR A N 1
ATOM 743 C CA . THR A 1 96 ? 1.760 10.194 2.560 1.00 92.06 96 THR A CA 1
ATOM 744 C C . THR A 1 96 ? 1.350 10.918 3.841 1.00 92.06 96 THR A C 1
ATOM 746 O O . THR A 1 96 ? 0.272 10.683 4.393 1.00 92.06 96 THR A O 1
ATOM 749 N N . ARG A 1 97 ? 2.210 11.832 4.300 1.00 84.81 97 ARG A N 1
ATOM 750 C CA . ARG A 1 97 ? 1.931 12.781 5.388 1.00 84.81 97 ARG A CA 1
ATOM 751 C C . ARG A 1 97 ? 1.476 14.165 4.896 1.00 84.81 97 ARG A C 1
ATOM 753 O O . ARG A 1 97 ? 1.295 15.048 5.723 1.00 84.81 97 ARG A O 1
ATOM 760 N N . GLY A 1 98 ? 1.318 14.364 3.582 1.00 80.69 98 GLY A N 1
ATOM 761 C CA . GLY A 1 98 ? 0.802 15.601 2.973 1.00 80.69 98 GLY A CA 1
ATOM 762 C C . GLY A 1 98 ? 1.835 16.706 2.703 1.00 80.69 98 GLY A C 1
ATOM 763 O O . GLY A 1 98 ? 1.570 17.567 1.875 1.00 80.69 98 GLY A O 1
ATOM 764 N N . GLY A 1 99 ? 3.008 16.669 3.344 1.00 84.81 99 GLY A N 1
ATOM 765 C CA . GLY A 1 99 ? 4.120 17.589 3.064 1.00 84.81 99 GLY A CA 1
ATOM 766 C C . GLY A 1 99 ? 5.014 17.126 1.911 1.00 84.81 99 GLY A C 1
ATOM 767 O O . GLY A 1 99 ? 4.925 15.973 1.496 1.00 84.81 99 GLY A O 1
ATOM 768 N N . THR A 1 100 ? 5.892 18.015 1.439 1.00 93.81 100 THR A N 1
ATOM 769 C CA . THR A 1 100 ? 6.849 17.731 0.359 1.00 93.81 100 THR A CA 1
ATOM 770 C C . THR A 1 100 ? 8.222 17.375 0.918 1.00 93.81 100 THR A C 1
ATOM 772 O O . THR A 1 100 ? 8.873 18.212 1.541 1.00 93.81 100 THR A O 1
ATOM 775 N N . ASP A 1 101 ? 8.688 16.161 0.643 1.00 94.00 101 ASP A N 1
ATOM 776 C CA . ASP A 1 101 ? 9.997 15.659 1.064 1.00 94.00 101 ASP A CA 1
ATOM 777 C C . ASP A 1 101 ? 10.699 14.918 -0.081 1.00 94.00 101 ASP A C 1
ATOM 779 O O . ASP A 1 101 ? 10.057 14.289 -0.924 1.00 94.00 101 ASP A O 1
ATOM 783 N N . GLN A 1 102 ? 12.033 14.932 -0.074 1.00 96.56 102 GLN A N 1
ATOM 784 C CA . GLN A 1 102 ? 12.848 14.077 -0.940 1.00 96.56 102 GLN A CA 1
ATOM 785 C C . GLN A 1 102 ? 13.239 12.800 -0.195 1.00 96.56 102 GLN A C 1
ATOM 787 O O . GLN A 1 102 ? 13.773 12.858 0.915 1.00 96.56 102 GLN A O 1
ATOM 792 N N . PHE A 1 103 ? 13.028 11.652 -0.829 1.00 96.56 103 PHE A N 1
ATOM 793 C CA . PHE A 1 103 ? 13.409 10.345 -0.307 1.00 96.56 103 PHE A CA 1
ATOM 794 C C . PHE A 1 103 ? 14.241 9.571 -1.322 1.00 96.56 103 PHE A C 1
ATOM 796 O O . PHE A 1 103 ? 14.127 9.764 -2.528 1.00 96.56 103 PHE A O 1
ATOM 803 N N . THR A 1 104 ? 15.031 8.624 -0.818 1.00 96.75 104 THR A N 1
ATOM 804 C CA . THR A 1 104 ? 15.645 7.583 -1.640 1.00 96.75 104 THR A CA 1
ATOM 805 C C . THR A 1 104 ? 14.944 6.258 -1.360 1.00 96.75 104 THR A C 1
ATOM 807 O O . THR A 1 104 ? 14.957 5.757 -0.233 1.00 96.75 104 THR A O 1
ATOM 810 N N . GLY A 1 105 ? 14.292 5.691 -2.373 1.00 94.12 105 GLY A N 1
ATOM 811 C CA . GLY A 1 105 ? 13.644 4.376 -2.300 1.00 94.12 105 GLY A CA 1
ATOM 812 C C . GLY A 1 105 ? 14.627 3.215 -2.482 1.00 94.12 105 GLY A C 1
ATOM 813 O O . GLY A 1 105 ? 14.273 2.054 -2.278 1.00 94.12 105 GLY A O 1
ATOM 814 N N . GLY A 1 106 ? 15.883 3.529 -2.822 1.00 93.25 106 GLY A N 1
ATOM 815 C CA . GLY A 1 106 ? 16.963 2.568 -3.016 1.00 93.25 106 GLY A CA 1
ATOM 816 C C . GLY A 1 106 ? 16.788 1.669 -4.243 1.00 93.25 106 GLY A C 1
ATOM 817 O O . GLY A 1 106 ? 15.735 1.622 -4.877 1.00 93.25 106 GLY A O 1
ATOM 818 N N . ALA A 1 107 ? 17.856 0.938 -4.575 1.00 88.00 107 ALA A N 1
ATOM 819 C CA . ALA A 1 107 ? 17.901 -0.018 -5.683 1.00 88.00 107 ALA A CA 1
ATOM 820 C C . ALA A 1 107 ? 17.245 0.533 -6.968 1.00 88.00 107 ALA A C 1
ATOM 822 O O . ALA A 1 107 ? 17.657 1.567 -7.483 1.00 88.00 107 ALA A O 1
ATOM 823 N N . TRP A 1 108 ? 16.218 -0.151 -7.474 1.00 88.81 108 TRP A N 1
ATOM 824 C CA . TRP A 1 108 ? 15.526 0.221 -8.705 1.00 88.81 108 TRP A CA 1
ATOM 825 C C . TRP A 1 108 ? 14.536 1.371 -8.539 1.00 88.81 108 TRP A C 1
ATOM 827 O O . TRP A 1 108 ? 14.131 1.928 -9.558 1.00 88.81 108 TRP A O 1
ATOM 837 N N . THR A 1 109 ? 14.130 1.708 -7.309 1.00 94.00 109 THR A N 1
ATOM 838 C CA . THR A 1 109 ? 13.198 2.809 -7.017 1.00 94.00 109 THR A CA 1
ATOM 839 C C . THR A 1 109 ? 13.846 4.163 -7.259 1.00 94.00 109 THR A C 1
ATOM 841 O O . THR A 1 109 ? 13.216 5.013 -7.879 1.00 94.00 109 THR A O 1
ATOM 844 N N . GLY A 1 110 ? 15.109 4.323 -6.852 1.00 94.81 110 GLY A N 1
ATOM 845 C CA . GLY A 1 110 ? 15.834 5.587 -6.974 1.00 94.81 110 GLY A CA 1
ATOM 846 C C . GLY A 1 110 ? 15.291 6.673 -6.046 1.00 94.81 110 GLY A C 1
ATOM 847 O O . GLY A 1 110 ? 14.576 6.385 -5.081 1.00 94.81 110 GLY A O 1
ATOM 848 N N . ASP A 1 111 ? 15.667 7.913 -6.331 1.00 96.75 111 ASP A N 1
ATOM 849 C CA . ASP A 1 111 ? 15.200 9.076 -5.584 1.00 96.75 111 ASP A CA 1
ATOM 850 C C . ASP A 1 111 ? 13.827 9.518 -6.087 1.00 96.75 111 ASP A C 1
ATOM 852 O O . ASP A 1 111 ? 13.521 9.422 -7.278 1.00 96.75 111 ASP A O 1
ATOM 856 N N . PHE A 1 112 ? 12.983 9.984 -5.173 1.00 95.56 112 PHE A N 1
ATOM 857 C CA . PHE A 1 112 ? 11.645 10.455 -5.493 1.00 95.56 112 PHE A CA 1
ATOM 858 C C . PHE A 1 112 ? 11.202 11.548 -4.524 1.00 95.56 112 PHE A C 1
ATOM 860 O O . PHE A 1 112 ? 11.614 11.597 -3.363 1.00 95.56 112 PHE A O 1
ATOM 867 N N . THR A 1 113 ? 10.315 12.408 -5.010 1.00 96.25 113 THR A N 1
ATOM 868 C CA . THR A 1 113 ? 9.620 13.393 -4.187 1.00 96.25 113 THR A CA 1
ATOM 869 C C . THR A 1 113 ? 8.312 12.788 -3.703 1.00 96.25 113 THR A C 1
ATOM 871 O O . THR A 1 113 ? 7.510 12.326 -4.513 1.00 96.25 113 THR A O 1
ATOM 874 N N . MET A 1 114 ? 8.108 12.769 -2.390 1.00 95.81 114 MET A N 1
ATOM 875 C CA . MET A 1 114 ? 6.807 12.476 -1.803 1.00 95.81 114 MET A CA 1
ATOM 876 C C . MET A 1 114 ? 6.109 13.797 -1.507 1.00 95.81 114 MET A C 1
ATOM 878 O O . MET A 1 114 ? 6.708 14.674 -0.890 1.00 95.81 114 MET A O 1
ATOM 882 N N . ASP A 1 115 ? 4.858 13.919 -1.927 1.00 94.25 115 ASP A N 1
ATOM 883 C CA . ASP A 1 115 ? 3.988 15.052 -1.627 1.00 94.25 115 ASP A CA 1
ATOM 884 C C . ASP A 1 115 ? 2.560 14.566 -1.307 1.00 94.25 115 ASP A C 1
ATOM 886 O O . ASP A 1 115 ? 2.331 13.392 -0.995 1.00 94.25 115 ASP A O 1
ATOM 890 N N . ARG A 1 116 ? 1.574 15.468 -1.330 1.00 92.12 116 ARG A N 1
ATOM 891 C CA . ARG A 1 116 ? 0.158 15.145 -1.082 1.00 92.12 116 ARG A CA 1
ATOM 892 C C . ARG A 1 116 ? -0.435 14.159 -2.100 1.00 92.12 116 ARG A C 1
ATOM 894 O O . ARG A 1 116 ? -1.364 13.421 -1.776 1.00 92.12 116 ARG A O 1
ATOM 901 N N . THR A 1 117 ? 0.080 14.162 -3.321 1.00 94.50 117 THR A N 1
ATOM 902 C CA . THR A 1 117 ? -0.430 13.420 -4.481 1.00 94.50 117 THR A CA 1
ATOM 903 C C . THR A 1 117 ? 0.537 12.363 -5.010 1.00 94.50 117 THR A C 1
ATOM 905 O O . THR A 1 117 ? 0.086 11.453 -5.696 1.00 94.50 117 THR A O 1
ATOM 908 N N . HIS A 1 118 ? 1.821 12.422 -4.659 1.00 95.81 118 HIS A N 1
ATOM 909 C CA . HIS A 1 118 ? 2.851 11.471 -5.077 1.00 95.81 118 HIS A CA 1
ATOM 910 C C . HIS A 1 118 ? 3.465 10.764 -3.870 1.00 95.81 118 HIS A C 1
ATOM 912 O O . HIS A 1 118 ? 3.894 11.398 -2.907 1.00 95.81 118 HIS A O 1
ATOM 918 N N . THR A 1 119 ? 3.540 9.439 -3.925 1.00 96.94 119 THR A N 1
ATOM 919 C CA . THR A 1 119 ? 4.187 8.590 -2.917 1.00 96.94 119 THR A CA 1
ATOM 920 C C . THR A 1 119 ? 5.241 7.693 -3.561 1.00 96.94 119 THR A C 1
ATOM 922 O O . THR A 1 119 ? 5.525 7.811 -4.752 1.00 96.94 119 THR A O 1
ATOM 925 N N . GLU A 1 120 ? 5.866 6.805 -2.779 1.00 97.00 120 GLU A N 1
ATOM 926 C CA . GLU A 1 120 ? 6.912 5.907 -3.284 1.00 97.00 120 GLU A CA 1
ATOM 927 C C . GLU A 1 120 ? 6.421 5.149 -4.536 1.00 97.00 120 GLU A C 1
ATOM 929 O O . GLU A 1 120 ? 5.432 4.416 -4.457 1.00 97.00 120 GLU A O 1
ATOM 934 N N . PRO A 1 121 ? 7.068 5.317 -5.705 1.00 95.81 121 PRO A N 1
ATOM 935 C CA . PRO A 1 121 ? 6.481 4.899 -6.983 1.00 95.81 121 PRO A CA 1
ATOM 936 C C . PRO A 1 121 ? 6.586 3.389 -7.227 1.00 95.81 121 PRO A C 1
ATOM 938 O O . PRO A 1 121 ? 5.833 2.805 -8.010 1.00 95.81 121 PRO A O 1
ATOM 941 N N . LYS A 1 122 ? 7.556 2.739 -6.581 1.00 96.25 122 LYS A N 1
ATOM 942 C CA . LYS A 1 122 ? 7.813 1.303 -6.688 1.00 96.25 122 LYS A CA 1
ATOM 943 C C . LYS A 1 122 ? 8.717 0.837 -5.557 1.00 96.25 122 LYS A C 1
ATOM 945 O O . LYS A 1 122 ? 9.391 1.630 -4.912 1.00 96.25 122 LYS A O 1
ATOM 950 N N . GLY A 1 123 ? 8.754 -0.466 -5.344 1.00 96.38 123 GLY A N 1
ATOM 951 C CA . GLY A 1 123 ? 9.585 -1.100 -4.336 1.00 96.38 123 GLY A CA 1
ATOM 952 C C . GLY A 1 123 ? 9.109 -2.517 -4.061 1.00 96.38 123 GLY A C 1
ATOM 953 O O . GLY A 1 123 ? 7.979 -2.898 -4.388 1.00 96.38 123 GLY A O 1
ATOM 954 N N . TYR A 1 124 ? 9.978 -3.311 -3.445 1.00 97.00 124 TYR A N 1
ATOM 955 C CA . TYR A 1 124 ? 9.603 -4.635 -2.970 1.00 97.00 124 TYR A CA 1
ATOM 956 C C . TYR A 1 124 ? 9.115 -4.543 -1.535 1.00 97.00 124 TYR A C 1
ATOM 958 O O . TYR A 1 124 ? 9.900 -4.225 -0.645 1.00 97.00 124 TYR A O 1
ATOM 966 N N . MET A 1 125 ? 7.831 -4.829 -1.320 1.00 97.19 125 MET A N 1
ATOM 967 C CA . MET A 1 125 ? 7.220 -4.645 -0.013 1.00 97.19 125 MET A CA 1
ATOM 968 C C . MET A 1 125 ? 7.019 -5.945 0.761 1.00 97.19 125 MET A C 1
ATOM 970 O O . MET A 1 125 ? 6.725 -7.004 0.196 1.00 97.19 125 MET A O 1
ATOM 974 N N . ALA A 1 126 ? 7.122 -5.827 2.082 1.00 98.38 126 ALA A N 1
ATOM 975 C CA . ALA A 1 126 ? 6.675 -6.817 3.051 1.00 98.38 126 ALA A CA 1
ATOM 976 C C . ALA A 1 126 ? 6.042 -6.098 4.247 1.00 98.38 126 ALA A C 1
ATOM 978 O O . ALA A 1 126 ? 6.455 -4.991 4.595 1.00 98.38 126 ALA A O 1
ATOM 979 N N . ALA A 1 127 ? 5.054 -6.723 4.886 1.00 98.56 127 ALA A N 1
ATOM 980 C CA . ALA A 1 127 ? 4.426 -6.149 6.066 1.00 98.56 127 ALA A CA 1
ATOM 981 C C . ALA A 1 127 ? 4.124 -7.186 7.142 1.00 98.56 127 ALA A C 1
ATOM 983 O O . ALA A 1 127 ? 3.915 -8.365 6.859 1.00 98.56 127 ALA A O 1
ATOM 984 N N . THR A 1 128 ? 4.048 -6.704 8.376 1.00 98.62 128 THR A N 1
ATOM 985 C CA . THR A 1 128 ? 3.514 -7.434 9.526 1.00 98.62 128 THR A CA 1
ATOM 986 C C . THR A 1 128 ? 2.705 -6.487 10.403 1.00 98.62 128 THR A C 1
ATOM 988 O O . THR A 1 128 ? 2.882 -5.268 10.336 1.00 98.62 128 THR A O 1
ATOM 991 N N . GLN A 1 129 ? 1.831 -7.036 11.242 1.00 98.69 129 GLN A N 1
ATOM 992 C CA . GLN A 1 129 ? 1.099 -6.267 12.240 1.00 98.69 129 GLN A CA 1
ATOM 993 C C . GLN A 1 129 ? 1.513 -6.704 13.646 1.00 98.69 129 GLN A C 1
ATOM 995 O O . GLN A 1 129 ? 1.405 -7.878 14.012 1.00 98.69 129 GLN A O 1
ATOM 1000 N N . SER A 1 130 ? 1.981 -5.756 14.451 1.00 98.12 130 SER A N 1
ATOM 1001 C CA . SER A 1 130 ? 2.324 -5.999 15.851 1.00 98.12 130 SER A CA 1
ATOM 1002 C C . SER A 1 130 ? 1.066 -6.161 16.721 1.00 98.12 130 SER A C 1
ATOM 1004 O O . SER A 1 130 ? -0.024 -5.730 16.339 1.00 98.12 130 SER A O 1
ATOM 1006 N N . PRO A 1 131 ? 1.178 -6.750 17.930 1.00 97.88 131 PRO A N 1
ATOM 1007 C CA . PRO A 1 131 ? 0.026 -6.970 18.811 1.00 97.88 131 PRO A CA 1
ATOM 1008 C C . PRO A 1 131 ? -0.752 -5.717 19.218 1.00 97.88 131 PRO A C 1
ATOM 1010 O O . PRO A 1 131 ? -1.936 -5.819 19.510 1.00 97.88 131 PRO A O 1
ATOM 1013 N N . ASN A 1 132 ? -0.113 -4.547 19.204 1.00 97.56 132 ASN A N 1
ATOM 1014 C CA . ASN A 1 132 ? -0.758 -3.258 19.471 1.00 97.56 132 ASN A CA 1
ATOM 1015 C C . ASN A 1 132 ? -1.475 -2.657 18.240 1.00 97.56 132 ASN A C 1
ATOM 1017 O O . ASN A 1 132 ? -1.794 -1.472 18.246 1.00 97.56 132 ASN A O 1
ATOM 1021 N N . GLY A 1 133 ? -1.653 -3.428 17.162 1.00 98.06 133 GLY A N 1
ATOM 1022 C CA . GLY A 1 133 ? -2.352 -2.999 15.948 1.00 98.06 133 GLY A CA 1
ATOM 1023 C C . GLY A 1 133 ? -1.516 -2.160 14.976 1.00 98.06 133 GLY A C 1
ATOM 1024 O O . GLY A 1 133 ? -2.015 -1.801 13.910 1.00 98.06 133 GLY A O 1
ATOM 1025 N N . THR A 1 134 ? -0.244 -1.864 15.285 1.00 98.69 134 THR A N 1
ATOM 1026 C CA . THR A 1 134 ? 0.631 -1.142 14.345 1.00 98.69 134 THR A CA 1
ATOM 1027 C C . THR A 1 134 ? 0.985 -2.037 13.162 1.00 98.69 134 THR A C 1
ATOM 1029 O O . THR A 1 134 ? 1.491 -3.145 13.320 1.00 98.69 134 THR A O 1
ATOM 1032 N N . ILE A 1 135 ? 0.750 -1.531 11.962 1.00 98.81 135 ILE A N 1
ATOM 1033 C CA . ILE A 1 135 ? 1.187 -2.119 10.705 1.00 98.81 135 ILE A CA 1
ATOM 1034 C C . ILE A 1 135 ? 2.593 -1.592 10.423 1.00 98.81 135 ILE A C 1
ATOM 1036 O O . ILE A 1 135 ? 2.818 -0.383 10.346 1.00 98.81 135 ILE A O 1
ATOM 1040 N N . HIS A 1 136 ? 3.541 -2.512 10.291 1.00 98.69 136 HIS A N 1
ATOM 1041 C CA . HIS A 1 136 ? 4.912 -2.246 9.882 1.00 98.69 136 HIS A CA 1
ATOM 1042 C C . HIS A 1 136 ? 5.056 -2.680 8.430 1.00 98.69 136 HIS A C 1
ATOM 1044 O O . HIS A 1 136 ? 5.016 -3.876 8.151 1.00 98.69 136 HIS A O 1
ATOM 1050 N N . LEU A 1 137 ? 5.225 -1.720 7.527 1.00 98.69 137 LEU A N 1
ATOM 1051 C CA . LEU A 1 137 ? 5.463 -1.959 6.106 1.00 98.69 137 LEU A CA 1
ATOM 1052 C C . LEU A 1 137 ? 6.894 -1.539 5.784 1.00 98.69 137 LEU A C 1
ATOM 1054 O O . LEU A 1 137 ? 7.271 -0.396 6.032 1.00 98.69 137 LEU A O 1
ATOM 1058 N N . ILE A 1 138 ? 7.682 -2.447 5.228 1.00 98.12 138 ILE A N 1
ATOM 1059 C CA . ILE A 1 138 ? 9.000 -2.128 4.680 1.00 98.12 138 ILE A CA 1
ATOM 1060 C C . ILE A 1 138 ? 8.929 -2.151 3.157 1.00 98.12 138 ILE A C 1
ATOM 1062 O O . ILE A 1 138 ? 8.269 -3.023 2.588 1.00 98.12 138 ILE A O 1
ATOM 1066 N N . SER A 1 139 ? 9.600 -1.199 2.515 1.00 96.56 139 SER A N 1
ATOM 1067 C CA . SER A 1 139 ? 9.899 -1.215 1.083 1.00 96.56 139 SER A CA 1
ATOM 1068 C C . SER A 1 139 ? 11.363 -1.618 0.859 1.00 96.56 139 SER A C 1
ATOM 1070 O O . SER A 1 139 ? 12.039 -2.102 1.769 1.00 96.56 139 SER A O 1
ATOM 1072 N N . SER A 1 140 ? 11.885 -1.396 -0.349 1.00 96.00 140 SER A N 1
ATOM 1073 C CA . SER A 1 140 ? 13.293 -1.645 -0.671 1.00 96.00 140 SER A CA 1
ATOM 1074 C C . SER A 1 140 ? 14.278 -0.837 0.190 1.00 96.00 140 SER A C 1
ATOM 1076 O O . SER A 1 140 ? 15.423 -1.263 0.346 1.00 96.00 140 SER A O 1
ATOM 1078 N N . ARG A 1 141 ? 13.856 0.296 0.770 1.00 97.12 141 ARG A N 1
ATOM 1079 C CA . ARG A 1 141 ? 14.717 1.163 1.599 1.00 97.12 141 ARG A CA 1
ATOM 1080 C C . ARG A 1 141 ? 14.002 1.811 2.781 1.00 97.12 141 ARG A C 1
ATOM 1082 O O . ARG A 1 141 ? 14.678 2.166 3.751 1.00 97.12 141 ARG A O 1
ATOM 1089 N N . LEU A 1 142 ? 12.686 1.993 2.695 1.00 97.00 142 LEU A N 1
ATOM 1090 C CA . LEU A 1 142 ? 11.904 2.785 3.641 1.00 97.00 142 LEU A CA 1
ATOM 1091 C C . LEU A 1 142 ? 11.108 1.896 4.599 1.00 97.00 142 LEU A C 1
ATOM 1093 O O . LEU A 1 142 ? 10.760 0.756 4.287 1.00 97.00 142 LEU A O 1
ATOM 1097 N N . HIS A 1 143 ? 10.817 2.435 5.783 1.00 97.69 143 HIS A N 1
ATOM 1098 C CA . HIS A 1 143 ? 9.962 1.807 6.788 1.00 97.69 143 HIS A CA 1
ATOM 1099 C C . HIS A 1 143 ? 8.800 2.736 7.125 1.00 97.69 143 HIS A C 1
ATOM 1101 O O . HIS A 1 143 ? 8.999 3.848 7.610 1.00 97.69 143 HIS A O 1
ATOM 1107 N N . TYR A 1 144 ? 7.586 2.245 6.905 1.00 97.81 144 TYR A N 1
ATOM 1108 C CA . TYR A 1 144 ? 6.340 2.921 7.225 1.00 97.81 144 TYR A CA 1
ATOM 1109 C C . TYR A 1 144 ? 5.684 2.281 8.445 1.00 97.81 144 TYR A C 1
ATOM 1111 O O . TYR A 1 144 ? 5.723 1.060 8.646 1.00 97.81 144 TYR A O 1
ATOM 1119 N N . ARG A 1 145 ? 5.043 3.125 9.254 1.00 98.06 145 ARG A N 1
ATOM 1120 C CA . ARG A 1 145 ? 4.258 2.715 10.418 1.00 98.06 145 ARG A CA 1
ATOM 1121 C C . ARG A 1 145 ? 2.930 3.453 10.417 1.00 98.06 145 ARG A C 1
ATOM 1123 O O . ARG A 1 145 ? 2.911 4.678 10.410 1.00 98.06 145 ARG A O 1
ATOM 1130 N N . PHE A 1 146 ? 1.841 2.703 10.456 1.00 97.81 146 PHE A N 1
ATOM 1131 C CA . PHE A 1 146 ? 0.474 3.220 10.550 1.00 97.81 146 PHE A CA 1
ATOM 1132 C C . PHE A 1 146 ? -0.423 2.153 11.190 1.00 97.81 146 PHE A C 1
ATOM 1134 O O . PHE A 1 146 ? 0.061 1.107 11.613 1.00 97.81 146 PHE A O 1
ATOM 1141 N N . ASN A 1 147 ? -1.721 2.405 11.323 1.00 98.25 147 ASN A N 1
ATOM 1142 C CA . ASN A 1 147 ? -2.682 1.448 11.874 1.00 98.25 147 ASN A CA 1
ATOM 1143 C C . ASN A 1 147 ? -4.035 1.567 11.155 1.00 98.25 147 ASN A C 1
ATOM 1145 O O . ASN A 1 147 ? -4.215 2.441 10.303 1.00 98.25 147 ASN A O 1
ATOM 1149 N N . LEU A 1 148 ? -4.982 0.689 11.497 1.00 98.38 148 LEU A N 1
ATOM 1150 C CA . LEU A 1 148 ? -6.317 0.688 10.895 1.00 98.38 148 LEU A CA 1
ATOM 1151 C C . LEU A 1 148 ? -7.043 2.029 11.085 1.00 98.38 148 LEU A C 1
ATOM 1153 O O . LEU A 1 148 ? -7.609 2.549 10.128 1.00 98.38 148 LEU A O 1
ATOM 1157 N N . ALA A 1 149 ? -6.972 2.620 12.281 1.00 97.31 149 ALA A N 1
ATOM 1158 C CA . ALA A 1 149 ? -7.630 3.894 12.571 1.00 97.31 149 ALA A CA 1
ATOM 1159 C C . ALA A 1 149 ? -7.144 5.022 11.642 1.00 97.31 149 ALA A C 1
ATOM 1161 O O . ALA A 1 149 ? -7.954 5.768 11.101 1.00 97.31 149 ALA A O 1
ATOM 1162 N N . TRP A 1 150 ? -5.835 5.116 11.389 1.00 95.88 150 TRP A N 1
ATOM 1163 C CA . TRP A 1 150 ? -5.283 6.098 10.453 1.00 95.88 150 TRP A CA 1
ATOM 1164 C C . TRP A 1 150 ? -5.692 5.826 8.999 1.00 95.88 150 TRP A C 1
ATOM 1166 O O . TRP A 1 150 ? -5.952 6.769 8.251 1.00 95.88 150 TRP A O 1
ATOM 1176 N N . LEU A 1 151 ? -5.787 4.555 8.591 1.00 96.25 151 LEU A N 1
ATOM 1177 C CA . LEU A 1 151 ? -6.259 4.184 7.250 1.00 96.25 151 LEU A CA 1
ATOM 1178 C C . LEU A 1 151 ? -7.735 4.537 7.018 1.00 96.25 151 LEU A C 1
ATOM 1180 O O . LEU A 1 151 ? -8.127 4.768 5.879 1.00 96.25 151 LEU A O 1
ATOM 1184 N N . GLN A 1 152 ? -8.537 4.584 8.083 1.00 95.19 152 GLN A N 1
ATOM 1185 C CA . GLN A 1 152 ? -9.952 4.963 8.036 1.00 95.19 152 GLN A CA 1
ATOM 1186 C C . GLN A 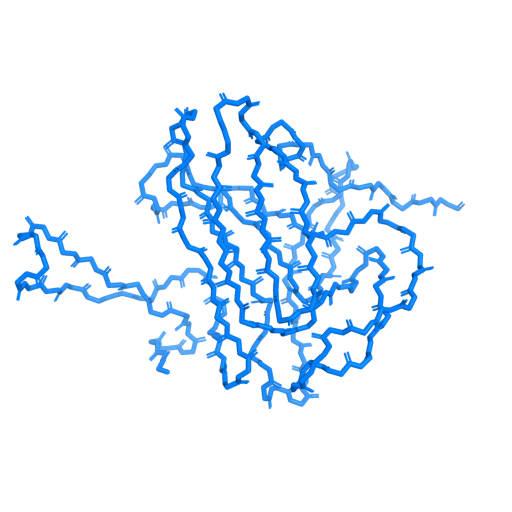1 152 ? -10.180 6.478 8.083 1.00 95.19 152 GLN A C 1
ATOM 1188 O O . GLN A 1 152 ? -11.272 6.940 7.765 1.00 95.19 152 GLN A O 1
ATOM 1193 N N . GLN A 1 153 ? -9.170 7.260 8.466 1.00 91.50 153 GLN A N 1
ATOM 1194 C CA . GLN A 1 153 ? -9.244 8.714 8.378 1.00 91.50 153 GLN A CA 1
ATOM 1195 C C . GLN A 1 153 ? -9.131 9.159 6.914 1.00 91.50 153 GLN A C 1
ATOM 1197 O O . GLN A 1 153 ? -8.349 8.559 6.165 1.00 91.50 153 GLN A O 1
ATOM 1202 N N . PRO A 1 154 ? -9.804 10.245 6.507 1.00 83.75 154 PRO A N 1
ATOM 1203 C CA . PRO A 1 154 ? -9.593 10.835 5.192 1.00 83.75 154 PRO A CA 1
ATOM 1204 C C . PRO A 1 154 ? -8.130 11.233 4.947 1.00 83.75 154 PRO A C 1
ATOM 1206 O O . PRO A 1 154 ? -7.320 11.329 5.882 1.00 83.75 154 PRO A O 1
ATOM 1209 N N . ALA A 1 155 ? -7.764 11.446 3.683 1.00 78.62 155 ALA A N 1
ATOM 1210 C CA . ALA A 1 155 ? -6.502 12.109 3.374 1.00 78.62 155 ALA A CA 1
ATOM 1211 C C . ALA A 1 155 ? -6.537 13.568 3.876 1.00 78.62 155 ALA A C 1
ATOM 1213 O O . ALA A 1 155 ? -7.626 14.144 3.966 1.00 78.62 155 ALA A O 1
ATOM 1214 N N . PRO A 1 156 ? -5.382 14.174 4.211 1.00 69.69 156 PRO A N 1
ATOM 1215 C CA . PRO A 1 156 ? -5.328 15.598 4.530 1.00 69.69 156 PRO A CA 1
ATOM 1216 C C . PRO A 1 156 ? -5.988 16.419 3.411 1.00 69.69 156 PRO A C 1
ATOM 1218 O O . PRO A 1 156 ? -5.733 16.156 2.232 1.00 69.69 156 PRO A O 1
ATOM 1221 N N . GLY A 1 157 ? -6.849 17.374 3.779 1.00 64.38 157 GLY A N 1
ATOM 1222 C CA . GLY A 1 157 ? -7.456 18.307 2.825 1.00 64.38 157 GLY A CA 1
ATOM 1223 C C . GLY A 1 157 ? -6.396 19.148 2.110 1.00 64.38 157 GLY A C 1
ATOM 1224 O O . GLY A 1 157 ? -5.249 19.231 2.557 1.00 64.38 157 GLY A O 1
ATOM 1225 N N . SER A 1 158 ? -6.754 19.756 0.980 1.00 60.66 158 SER A N 1
ATOM 1226 C CA . SER A 1 158 ? -5.924 20.820 0.409 1.00 60.66 158 SER A CA 1
ATOM 1227 C C . SER A 1 158 ? -5.880 21.990 1.392 1.00 60.66 158 SER A C 1
ATOM 1229 O O . SER A 1 158 ? -6.929 22.546 1.706 1.00 60.66 158 SER A O 1
ATOM 1231 N N . GLU A 1 159 ? -4.693 22.356 1.877 1.00 57.84 159 GLU A N 1
ATOM 1232 C CA . GLU A 1 159 ? -4.498 23.695 2.437 1.00 57.84 159 GLU A CA 1
ATOM 1233 C C . GLU A 1 159 ? -4.782 24.705 1.307 1.00 57.84 159 GLU A C 1
ATOM 1235 O O . GLU A 1 159 ? -4.290 24.517 0.190 1.00 57.84 159 GLU A O 1
ATOM 1240 N N . GLU A 1 160 ? -5.650 25.691 1.566 1.00 40.03 160 GLU A N 1
ATOM 1241 C CA . GLU A 1 160 ? -5.827 26.871 0.699 1.00 40.03 160 GLU A CA 1
ATOM 1242 C C . GLU A 1 160 ? -4.575 27.754 0.709 1.00 40.03 160 GLU A C 1
ATOM 1244 O O . GLU A 1 160 ? -4.015 27.980 1.809 1.00 40.03 160 GLU A O 1
#

Foldseek 3Di:
DADVQAAKDWDDPPVPPDTDIDGAPAGHEDPQADKDWDQFPVGKIKIKGWRYYPPDPDRPADWFQAQVRDTDGAGTIKMFIDNPPRPDTPFIGHPAPADWDWDQLDDPQGIDIDHLRYDRHGFHWDWDADPVQWIWIDGSHDIDIDGPVVSPHGRHDDDD

Secondary structure (DSSP, 8-state):
--BTTB-EEEE-SSTTSS-EEEE-SSPPP-TTEE-EEEE-TTSPEEEEEESS-TT-SS---EEEEBTTS-EEEEBSEEEEEESSTTS---EEEES--SS-EEEE--TTT-EEEE-SSB----EE-EEEE-TTS-EEEE-SS-EEEE-HHHHHSPBPPPP-

pLDDT: mean 93.44, std 8.14, range [40.03, 98.81]